Protein AF-A0A971TPA8-F1 (afdb_monomer_lite)

pLDDT: mean 93.73, std 7.63, range [55.59, 98.19]

Foldseek 3Di:
DPDDDDDDQDFDQDDDPVLVVCVVVVHDPVVSVVVSVVVPTDASLRSVVVCVVVVNDDPVCSPVVHDDDDD

Structure (mmCIF, N/CA/C/O backbone):
data_AF-A0A971TPA8-F1
#
_entry.id   AF-A0A971TPA8-F1
#
loop_
_atom_site.group_PDB
_atom_site.id
_atom_site.type_symbol
_atom_site.label_atom_id
_atom_site.label_alt_id
_atom_site.label_comp_id
_atom_site.label_asym_id
_atom_site.label_entity_id
_atom_site.label_seq_id
_atom_site.pdbx_PDB_ins_code
_atom_site.Cartn_x
_atom_site.Cartn_y
_atom_site.Cartn_z
_atom_site.occupancy
_atom_site.B_iso_or_equiv
_atom_site.auth_seq_id
_atom_site.auth_comp_id
_atom_site.auth_asym_id
_atom_site.auth_atom_id
_atom_site.pdbx_PDB_model_num
ATOM 1 N N . THR A 1 1 ? -12.003 -5.902 25.368 1.00 67.00 1 THR A N 1
ATOM 2 C CA . THR A 1 1 ? -11.133 -5.374 24.298 1.00 67.00 1 THR A CA 1
ATOM 3 C C . THR A 1 1 ? -11.859 -4.416 23.371 1.00 67.00 1 THR A C 1
ATOM 5 O O . THR A 1 1 ? -11.192 -3.537 22.867 1.00 67.00 1 THR A O 1
ATOM 8 N N . GLY A 1 2 ? -13.176 -4.531 23.140 1.00 90.12 2 GLY A N 1
ATOM 9 C CA . GLY A 1 2 ? -13.905 -3.635 22.221 1.00 90.12 2 GLY A CA 1
ATOM 10 C C . GLY A 1 2 ? -13.835 -4.058 20.747 1.00 90.12 2 GLY A C 1
ATOM 11 O O . GLY A 1 2 ? -14.621 -3.582 19.942 1.00 90.12 2 GLY A O 1
ATOM 12 N N . TYR A 1 3 ? -12.968 -5.020 20.422 1.00 91.38 3 TYR A N 1
ATOM 13 C CA . TYR A 1 3 ? -12.752 -5.549 19.075 1.00 91.38 3 TYR A CA 1
ATOM 14 C C . TYR A 1 3 ? -13.239 -6.999 18.959 1.00 91.38 3 TYR A C 1
ATOM 16 O O . TYR A 1 3 ? -13.132 -7.773 19.917 1.00 91.38 3 TYR A O 1
ATOM 24 N N . ARG A 1 4 ? -13.726 -7.389 17.774 1.00 90.94 4 ARG A N 1
ATOM 25 C CA . ARG A 1 4 ? -14.082 -8.774 17.432 1.00 90.94 4 ARG A CA 1
ATOM 26 C C . ARG A 1 4 ? -13.621 -9.102 16.014 1.00 90.94 4 ARG A C 1
ATOM 28 O O . ARG A 1 4 ? -14.008 -8.427 15.071 1.00 90.94 4 ARG A O 1
ATOM 35 N N . GLY A 1 5 ? -12.882 -10.200 15.869 1.00 93.81 5 GLY A N 1
ATOM 36 C CA . GLY A 1 5 ? -12.298 -10.596 14.586 1.00 93.81 5 GLY A CA 1
ATOM 37 C C . GLY A 1 5 ? -10.967 -9.894 14.315 1.00 93.81 5 GLY A C 1
ATOM 38 O O . GLY A 1 5 ? -10.402 -9.263 15.205 1.00 93.81 5 GLY A O 1
ATOM 39 N N . ARG A 1 6 ? -10.442 -10.078 13.102 1.00 94.88 6 ARG A N 1
ATOM 40 C CA . ARG A 1 6 ? -9.214 -9.447 12.602 1.00 94.88 6 ARG A CA 1
ATOM 41 C C . ARG A 1 6 ? -9.411 -9.108 11.130 1.00 94.88 6 ARG A C 1
ATOM 43 O O . ARG A 1 6 ? -10.034 -9.892 10.414 1.00 94.88 6 ARG A O 1
ATOM 50 N N . VAL A 1 7 ? -8.851 -7.986 10.700 1.00 93.69 7 VAL A N 1
ATOM 51 C CA . VAL A 1 7 ? -8.813 -7.557 9.299 1.00 93.69 7 VAL A CA 1
ATOM 52 C C . VAL A 1 7 ? -7.350 -7.482 8.878 1.00 93.69 7 VAL A C 1
ATOM 54 O O . VAL A 1 7 ? -6.510 -7.021 9.646 1.00 93.69 7 VAL A O 1
ATOM 57 N N . GLY A 1 8 ? -7.036 -7.995 7.689 1.00 95.12 8 GLY A N 1
ATOM 58 C CA . GLY A 1 8 ? -5.696 -7.895 7.118 1.00 95.12 8 GLY A CA 1
ATOM 59 C C . GLY A 1 8 ? -5.533 -6.584 6.359 1.00 95.12 8 GLY A C 1
ATOM 60 O O . GLY A 1 8 ? -6.385 -6.246 5.542 1.00 95.12 8 GLY A O 1
ATOM 61 N N . LEU A 1 9 ? -4.433 -5.877 6.610 1.00 95.81 9 LEU A N 1
ATOM 62 C CA . LEU A 1 9 ? -3.956 -4.796 5.753 1.00 95.81 9 LEU A CA 1
ATOM 63 C C . LEU A 1 9 ? -2.834 -5.348 4.875 1.00 95.81 9 LEU A C 1
ATOM 65 O O . LEU A 1 9 ? -2.003 -6.125 5.347 1.00 95.81 9 LEU A O 1
ATOM 69 N N . PHE A 1 10 ? -2.819 -4.961 3.604 1.00 95.50 10 PHE A N 1
ATOM 70 C CA . PHE A 1 10 ? -1.869 -5.480 2.624 1.00 95.50 10 PHE A CA 1
ATOM 71 C C . PHE A 1 10 ? -1.155 -4.337 1.922 1.00 95.50 10 PHE A C 1
ATOM 73 O O . PHE A 1 10 ? -1.734 -3.280 1.717 1.00 95.50 10 PHE A O 1
ATOM 80 N N . GLU A 1 11 ? 0.083 -4.569 1.520 1.00 95.06 11 GLU A N 1
ATOM 81 C CA . GLU A 1 11 ? 0.847 -3.700 0.632 1.00 95.06 11 GLU A CA 1
ATOM 82 C C . GLU A 1 11 ? 1.391 -4.603 -0.469 1.00 95.06 11 GLU A C 1
ATOM 84 O O . GLU A 1 11 ? 2.164 -5.526 -0.206 1.00 95.06 11 GLU A O 1
ATOM 89 N N . ILE A 1 12 ? 0.881 -4.422 -1.688 1.00 95.50 12 ILE A N 1
ATOM 90 C CA . ILE A 1 12 ? 1.111 -5.361 -2.787 1.00 95.50 12 ILE A CA 1
ATOM 91 C C . ILE A 1 12 ? 1.920 -4.667 -3.872 1.00 95.50 12 ILE A C 1
ATOM 93 O O . ILE A 1 12 ? 1.409 -3.849 -4.635 1.00 95.50 12 ILE A O 1
ATOM 97 N N . MET A 1 13 ? 3.191 -5.046 -3.958 1.00 95.25 13 MET A N 1
ATOM 98 C CA . MET A 1 13 ? 4.107 -4.590 -4.993 1.00 95.25 13 MET A CA 1
ATOM 99 C C . MET A 1 13 ? 4.023 -5.508 -6.217 1.00 95.25 13 MET A C 1
ATOM 101 O O . MET A 1 13 ? 4.511 -6.639 -6.193 1.00 95.25 13 MET A O 1
ATOM 105 N N . ALA A 1 14 ? 3.422 -5.029 -7.305 1.00 94.56 14 ALA A N 1
ATOM 106 C CA . ALA A 1 14 ? 3.379 -5.775 -8.559 1.00 94.56 14 ALA A CA 1
ATOM 107 C C . ALA A 1 14 ? 4.753 -5.777 -9.255 1.00 94.56 14 ALA A C 1
ATOM 109 O O . ALA A 1 14 ? 5.371 -4.729 -9.446 1.00 94.56 14 ALA A O 1
ATOM 110 N N . LEU A 1 15 ? 5.222 -6.954 -9.681 1.00 96.06 15 LEU A N 1
ATOM 111 C CA . LEU A 1 15 ? 6.483 -7.088 -10.413 1.00 9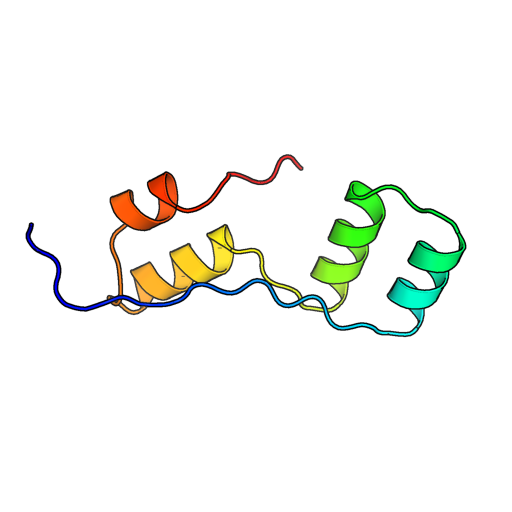6.06 15 LEU A CA 1
ATOM 112 C C . LEU A 1 15 ? 6.278 -6.788 -11.907 1.00 96.06 15 LEU A C 1
ATOM 114 O O . LEU A 1 15 ? 6.029 -7.693 -12.704 1.00 96.06 15 LEU A O 1
ATOM 118 N N . ASN A 1 16 ? 6.386 -5.514 -12.278 1.00 96.19 16 ASN A N 1
ATOM 119 C CA . ASN A 1 16 ? 6.405 -5.068 -13.673 1.00 96.19 16 ASN A CA 1
ATOM 120 C C . ASN A 1 16 ? 7.848 -5.000 -14.231 1.00 96.19 16 ASN A C 1
ATOM 122 O O . ASN A 1 16 ? 8.817 -5.331 -13.540 1.00 96.19 16 ASN A O 1
ATOM 126 N N . ASP A 1 17 ? 7.999 -4.590 -15.493 1.00 97.62 17 ASP A N 1
ATOM 127 C CA . ASP A 1 17 ? 9.312 -4.532 -16.148 1.00 97.62 17 ASP A CA 1
ATOM 128 C C . ASP A 1 17 ? 10.245 -3.473 -15.536 1.00 97.62 17 ASP A C 1
ATOM 130 O O . ASP A 1 17 ? 11.438 -3.736 -15.390 1.00 97.62 17 ASP A O 1
ATOM 134 N N . GLU A 1 18 ? 9.715 -2.322 -15.102 1.00 97.06 18 GLU A N 1
ATOM 135 C CA . GLU A 1 18 ? 10.488 -1.283 -14.401 1.00 97.06 18 GLU A CA 1
ATOM 136 C C . GLU A 1 18 ? 11.035 -1.806 -13.066 1.00 97.06 18 GLU A C 1
ATOM 138 O O . GLU A 1 18 ? 12.223 -1.670 -12.775 1.00 97.06 18 GLU A O 1
ATOM 143 N N . MET A 1 19 ? 10.197 -2.484 -12.281 1.00 97.75 19 MET A N 1
ATOM 144 C CA . MET A 1 19 ? 10.601 -3.110 -11.025 1.00 97.75 19 MET A CA 1
ATOM 145 C C . MET A 1 19 ? 11.682 -4.165 -11.253 1.00 97.75 19 MET A C 1
ATOM 147 O O . MET A 1 19 ? 12.650 -4.227 -10.495 1.00 97.75 19 MET A O 1
ATOM 151 N N . ARG A 1 20 ? 11.551 -4.977 -12.311 1.00 97.88 20 ARG A N 1
ATOM 152 C CA . ARG A 1 20 ? 12.556 -5.987 -12.660 1.00 97.88 20 ARG A CA 1
ATOM 153 C C . ARG A 1 20 ? 13.899 -5.336 -12.994 1.00 97.88 20 ARG A C 1
ATOM 155 O O . ARG A 1 20 ? 14.920 -5.789 -12.488 1.00 97.88 20 ARG A O 1
ATOM 162 N N . ASP A 1 21 ? 13.903 -4.269 -13.788 1.00 98.12 21 ASP A N 1
ATOM 163 C CA . ASP A 1 21 ? 15.119 -3.522 -14.132 1.00 98.12 21 ASP A CA 1
ATOM 164 C C . ASP A 1 21 ? 15.781 -2.891 -12.894 1.00 98.12 21 ASP A C 1
ATOM 166 O O . ASP A 1 21 ? 16.987 -3.043 -12.687 1.00 98.12 21 ASP A O 1
ATOM 170 N N . LEU A 1 22 ? 14.996 -2.263 -12.013 1.00 98.00 22 LEU A N 1
ATOM 171 C CA . LEU A 1 22 ? 15.500 -1.681 -10.765 1.00 98.00 22 LEU A CA 1
ATOM 172 C C . LEU A 1 22 ? 16.107 -2.735 -9.829 1.00 98.00 22 LEU A C 1
ATOM 174 O O . LEU A 1 22 ? 17.157 -2.490 -9.230 1.00 98.00 22 LEU A O 1
ATOM 178 N N . ILE A 1 23 ? 15.488 -3.915 -9.731 1.00 97.69 23 ILE A N 1
ATOM 179 C CA . ILE A 1 23 ? 16.026 -5.043 -8.960 1.00 97.69 23 ILE A CA 1
ATOM 180 C C . ILE A 1 23 ? 17.361 -5.507 -9.553 1.00 97.69 23 ILE A C 1
ATOM 182 O O . ILE A 1 23 ? 18.334 -5.653 -8.814 1.00 97.69 23 ILE A O 1
ATOM 186 N N . MET A 1 24 ? 17.437 -5.686 -10.876 1.00 98.19 24 MET A N 1
ATOM 187 C CA . MET A 1 24 ? 18.667 -6.108 -11.562 1.00 98.19 24 MET A CA 1
ATOM 188 C C . MET A 1 24 ? 19.808 -5.095 -11.410 1.00 98.19 24 MET A C 1
ATOM 190 O O . MET A 1 24 ? 20.977 -5.472 -11.415 1.00 98.19 24 MET A O 1
ATOM 194 N N . LYS A 1 25 ? 19.477 -3.813 -11.239 1.00 98.00 25 LYS A N 1
ATOM 195 C CA . LYS A 1 25 ? 20.434 -2.728 -10.984 1.00 98.00 25 LYS A CA 1
ATOM 196 C C . LYS A 1 25 ? 20.804 -2.557 -9.509 1.00 98.00 25 LYS A C 1
ATOM 198 O O . LYS A 1 25 ? 21.544 -1.629 -9.194 1.00 98.00 25 LYS A O 1
ATOM 203 N N . HIS A 1 26 ? 20.302 -3.407 -8.610 1.00 97.25 26 HIS A N 1
ATOM 204 C CA . HIS A 1 26 ? 20.481 -3.271 -7.161 1.00 97.25 26 HIS A CA 1
AT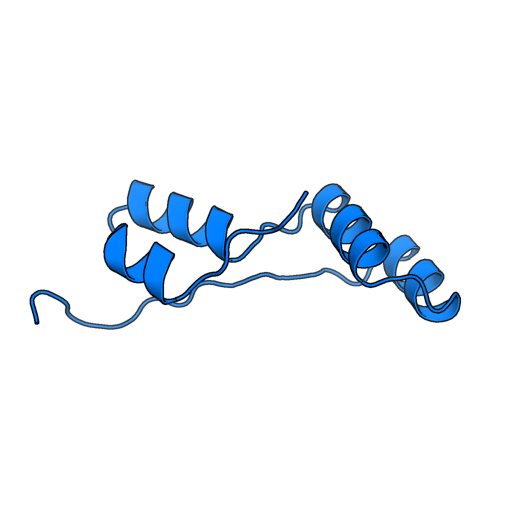OM 205 C C . HIS A 1 26 ? 20.088 -1.876 -6.642 1.00 97.25 26 HIS A C 1
ATOM 207 O O . HIS A 1 26 ? 20.785 -1.282 -5.817 1.00 97.25 26 HIS A O 1
ATOM 213 N N . ALA A 1 27 ? 18.976 -1.332 -7.149 1.00 97.88 27 ALA A N 1
ATOM 214 C CA . ALA A 1 27 ? 18.478 -0.030 -6.728 1.00 97.88 27 ALA A CA 1
ATOM 215 C C . ALA A 1 27 ? 18.178 0.006 -5.220 1.00 97.88 2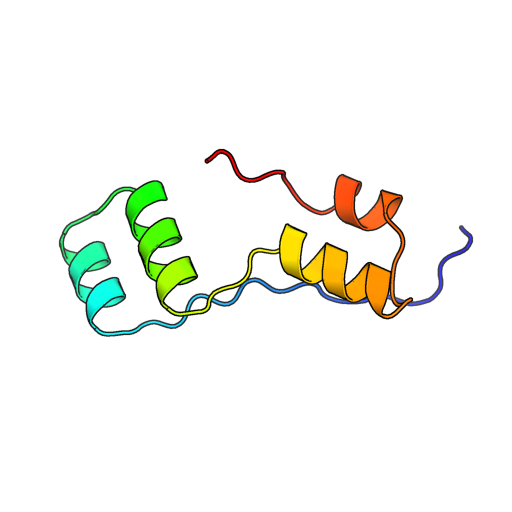7 ALA A C 1
ATOM 217 O O . ALA A 1 27 ? 17.862 -1.009 -4.595 1.00 97.88 27 ALA A O 1
ATOM 218 N N . SER A 1 28 ? 18.245 1.203 -4.630 1.00 97.50 28 SER A N 1
ATOM 219 C CA . SER A 1 28 ? 17.891 1.388 -3.224 1.00 97.50 28 SER A CA 1
ATOM 220 C C . SER A 1 28 ? 16.416 1.065 -2.974 1.00 97.50 28 SER A C 1
ATOM 222 O O . SER A 1 28 ? 15.560 1.211 -3.850 1.00 97.50 28 SER A O 1
ATOM 224 N N . THR A 1 29 ? 16.093 0.684 -1.740 1.00 93.94 29 THR A N 1
ATOM 225 C CA . THR A 1 29 ? 14.709 0.414 -1.322 1.00 93.94 29 THR A CA 1
ATOM 226 C C . THR A 1 29 ? 13.797 1.626 -1.515 1.00 93.94 29 THR A C 1
ATOM 228 O O . THR A 1 29 ? 12.639 1.458 -1.881 1.00 93.94 29 THR A O 1
ATOM 231 N N . ALA A 1 30 ? 14.322 2.844 -1.344 1.00 94.00 30 ALA A N 1
ATOM 232 C CA . ALA A 1 30 ? 13.597 4.083 -1.619 1.00 94.00 30 ALA A CA 1
ATOM 233 C C . ALA A 1 30 ? 13.206 4.211 -3.102 1.00 94.00 30 ALA A C 1
ATOM 235 O O . ALA A 1 30 ? 12.064 4.544 -3.413 1.00 94.00 30 ALA A O 1
ATOM 236 N N . LEU A 1 31 ? 14.122 3.894 -4.026 1.00 96.00 31 LEU A N 1
ATOM 237 C CA . LEU A 1 31 ? 13.824 3.916 -5.461 1.00 96.00 31 LEU A CA 1
ATOM 238 C C . LEU A 1 31 ? 12.798 2.845 -5.841 1.00 96.00 31 LEU A C 1
ATOM 240 O O . LEU A 1 31 ? 11.849 3.150 -6.562 1.00 96.00 31 LEU A O 1
ATOM 244 N N . LEU A 1 32 ? 12.949 1.626 -5.313 1.00 96.50 32 LEU A N 1
ATOM 245 C CA . LEU A 1 32 ? 11.993 0.535 -5.527 1.00 96.50 32 LEU A CA 1
ATOM 246 C C . LEU A 1 32 ? 10.594 0.904 -5.017 1.00 96.50 32 LEU A C 1
ATOM 248 O O . LEU A 1 32 ? 9.616 0.728 -5.738 1.00 96.50 32 LEU A O 1
ATOM 252 N N . ARG A 1 33 ? 10.496 1.476 -3.811 1.00 93.62 33 ARG A N 1
ATOM 253 C CA . ARG A 1 33 ? 9.222 1.921 -3.230 1.00 93.62 33 ARG A CA 1
ATOM 254 C C . ARG A 1 33 ? 8.569 3.009 -4.075 1.00 93.62 33 ARG A C 1
ATOM 256 O O . ARG A 1 33 ? 7.380 2.923 -4.365 1.00 93.62 33 ARG A O 1
ATOM 263 N N . ASN A 1 34 ? 9.336 4.006 -4.508 1.00 94.31 34 ASN A N 1
ATOM 264 C CA . ASN A 1 34 ? 8.814 5.090 -5.339 1.00 94.31 34 ASN A CA 1
ATOM 265 C C . ASN A 1 34 ? 8.281 4.579 -6.683 1.00 94.31 34 ASN A C 1
ATOM 267 O O . ASN A 1 34 ? 7.214 5.013 -7.117 1.00 94.31 34 ASN A O 1
ATOM 271 N N . ALA A 1 35 ? 8.986 3.648 -7.329 1.00 96.06 35 ALA A N 1
ATOM 272 C CA . ALA A 1 35 ? 8.512 3.009 -8.555 1.00 96.06 35 ALA A CA 1
ATOM 273 C C . ALA A 1 35 ? 7.246 2.173 -8.305 1.00 96.06 35 ALA A C 1
ATOM 275 O O . ALA A 1 35 ? 6.260 2.314 -9.029 1.00 96.06 35 ALA A O 1
ATOM 276 N N . ALA A 1 36 ? 7.217 1.387 -7.227 1.00 96.38 36 ALA A N 1
ATOM 277 C CA . ALA A 1 36 ? 6.050 0.601 -6.844 1.00 96.38 36 ALA A CA 1
ATOM 278 C C . ALA A 1 36 ? 4.811 1.476 -6.587 1.00 96.38 36 ALA A C 1
ATOM 280 O O . ALA A 1 36 ? 3.731 1.173 -7.095 1.00 96.38 36 ALA A O 1
ATOM 281 N N . ARG A 1 37 ? 4.957 2.598 -5.865 1.00 94.88 37 ARG A N 1
ATOM 282 C CA . ARG A 1 37 ? 3.856 3.545 -5.611 1.00 94.88 37 ARG A CA 1
ATOM 283 C C . ARG A 1 37 ? 3.353 4.196 -6.895 1.00 94.88 37 ARG A C 1
ATOM 285 O O . ARG A 1 37 ? 2.146 4.284 -7.100 1.00 94.88 37 ARG A O 1
ATOM 292 N N . LYS A 1 38 ? 4.253 4.576 -7.810 1.00 94.94 38 LYS A N 1
ATOM 293 C CA . LYS A 1 38 ? 3.870 5.067 -9.149 1.00 94.94 38 LYS A CA 1
ATOM 294 C C . LYS A 1 38 ? 3.115 4.017 -9.965 1.00 94.94 38 LYS A C 1
ATOM 296 O O . LYS A 1 38 ? 2.224 4.376 -10.727 1.00 94.94 38 LYS A O 1
ATOM 301 N N . ALA A 1 39 ? 3.442 2.741 -9.782 1.00 95.56 39 ALA A N 1
ATOM 302 C CA . ALA A 1 39 ? 2.760 1.615 -10.413 1.00 95.56 39 ALA A CA 1
ATOM 303 C C . ALA A 1 39 ? 1.439 1.213 -9.719 1.00 95.56 39 ALA A C 1
ATOM 305 O O . ALA A 1 39 ? 0.827 0.222 -10.116 1.00 95.56 39 ALA A O 1
ATOM 306 N N . GLY A 1 40 ? 0.986 1.970 -8.712 1.00 95.38 40 GLY A N 1
ATOM 307 C CA . GLY A 1 40 ? -0.299 1.763 -8.040 1.00 95.38 40 GLY A CA 1
ATOM 308 C C . GLY A 1 40 ? -0.232 0.970 -6.734 1.00 95.38 40 GLY A C 1
ATOM 309 O O . GLY A 1 40 ? -1.279 0.608 -6.203 1.00 95.38 40 GLY A O 1
ATOM 310 N N . MET A 1 41 ? 0.960 0.698 -6.193 1.00 96.38 41 MET A N 1
ATOM 311 C CA . MET A 1 41 ? 1.079 0.140 -4.846 1.00 96.38 41 MET A CA 1
ATOM 312 C C . MET A 1 41 ? 0.640 1.175 -3.804 1.00 96.38 41 MET A C 1
ATOM 314 O O . MET A 1 41 ? 1.198 2.270 -3.737 1.00 96.38 41 MET A O 1
ATOM 318 N N . SER A 1 42 ? -0.310 0.797 -2.953 1.00 95.56 42 SER A N 1
ATOM 319 C CA . SER A 1 42 ? -0.661 1.540 -1.740 1.00 95.56 42 SER A CA 1
ATOM 320 C C . SER A 1 42 ? 0.036 0.927 -0.533 1.00 95.56 42 SER A C 1
ATOM 322 O O . SER A 1 42 ? 0.065 -0.298 -0.386 1.00 95.56 42 SER A O 1
ATOM 324 N N . SER A 1 43 ? 0.582 1.783 0.323 1.00 94.88 43 SER A N 1
ATOM 325 C CA . SER A 1 43 ? 1.243 1.387 1.566 1.00 94.88 43 SER A CA 1
ATOM 326 C C . SER A 1 43 ? 0.261 0.790 2.576 1.00 94.88 43 SER A C 1
ATOM 328 O O . SER A 1 43 ? -0.948 1.054 2.540 1.00 94.88 43 SER A O 1
ATOM 330 N N . LEU A 1 44 ? 0.787 0.048 3.554 1.00 95.62 44 LEU A N 1
ATOM 331 C CA . LEU A 1 44 ? -0.011 -0.455 4.680 1.00 95.62 44 LEU A CA 1
ATOM 332 C C . LEU A 1 44 ? -0.766 0.661 5.417 1.00 95.62 44 LEU A C 1
ATOM 334 O O . LEU A 1 44 ? -1.923 0.474 5.794 1.00 95.62 44 LEU A O 1
ATOM 338 N N . ARG A 1 45 ? -0.130 1.824 5.614 1.00 95.38 45 ARG A N 1
ATOM 339 C CA . ARG A 1 45 ? -0.749 2.966 6.300 1.00 95.38 45 ARG A CA 1
ATOM 340 C C . ARG A 1 45 ? -1.912 3.535 5.491 1.00 95.38 45 ARG A C 1
ATOM 342 O O . ARG A 1 45 ? -2.960 3.798 6.070 1.00 95.38 45 ARG A O 1
ATOM 349 N N . GLU A 1 46 ? -1.753 3.706 4.180 1.00 95.62 46 GLU A N 1
ATOM 350 C CA . GLU A 1 46 ? -2.826 4.195 3.302 1.00 95.62 46 GLU A CA 1
ATOM 351 C C . GLU A 1 46 ? -4.020 3.237 3.290 1.00 95.62 46 GLU A C 1
ATOM 353 O O . GLU A 1 46 ? -5.158 3.668 3.475 1.00 95.62 46 GLU A O 1
ATOM 358 N N . ASN A 1 47 ? -3.763 1.933 3.174 1.00 97.00 47 ASN A N 1
ATOM 359 C CA . ASN A 1 47 ? -4.821 0.924 3.226 1.00 97.00 47 ASN A CA 1
ATOM 360 C C . ASN A 1 47 ? -5.480 0.848 4.612 1.00 97.00 47 ASN A C 1
ATOM 362 O O . ASN A 1 47 ? -6.689 0.649 4.710 1.00 97.00 47 ASN A O 1
ATOM 366 N N . GLY A 1 48 ? -4.725 1.082 5.687 1.00 96.88 48 GLY A N 1
ATOM 367 C CA . GLY A 1 48 ? -5.274 1.231 7.034 1.00 96.88 48 GLY A CA 1
ATOM 368 C C . GLY A 1 48 ? -6.207 2.435 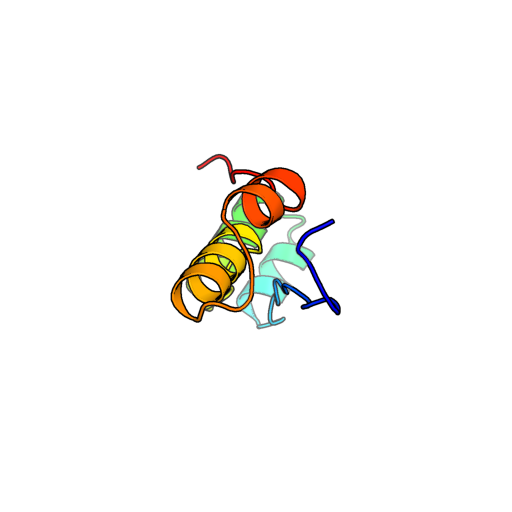7.163 1.00 96.88 48 GLY A C 1
ATOM 369 O O . GLY A 1 48 ? -7.285 2.313 7.738 1.00 96.88 48 GLY A O 1
ATOM 370 N N . LEU A 1 49 ? -5.842 3.584 6.588 1.00 96.31 49 LEU A N 1
ATOM 371 C CA . LEU A 1 49 ? -6.706 4.769 6.571 1.00 96.31 49 LEU A CA 1
ATOM 372 C C . LEU A 1 49 ? -8.008 4.517 5.801 1.00 96.31 49 LEU A C 1
ATOM 374 O O . LEU A 1 49 ? -9.072 4.936 6.260 1.00 96.31 49 LEU A O 1
ATOM 378 N N . LEU A 1 50 ? -7.945 3.790 4.683 1.00 96.94 50 LEU A N 1
ATOM 379 C CA . LEU A 1 50 ? -9.143 3.370 3.956 1.00 96.94 50 LEU A CA 1
ATOM 380 C C . LEU A 1 50 ? -10.012 2.425 4.802 1.00 96.94 50 LEU A C 1
ATOM 382 O O . LEU A 1 50 ? -11.216 2.635 4.906 1.00 96.94 50 LEU A O 1
ATOM 386 N N . ALA A 1 51 ? -9.411 1.454 5.493 1.00 96.88 51 ALA A N 1
ATOM 387 C CA 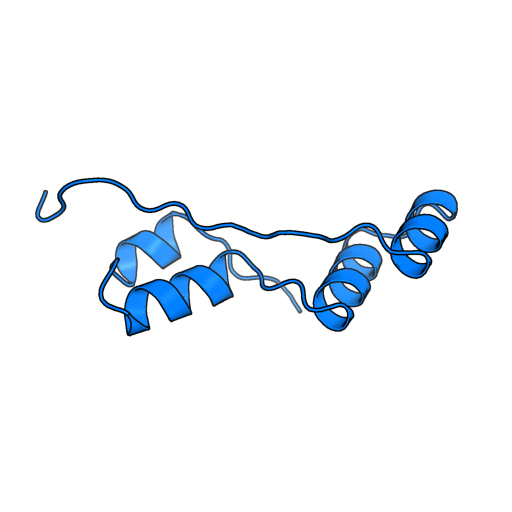. ALA A 1 51 ? -10.139 0.547 6.381 1.00 96.88 51 ALA A CA 1
ATOM 388 C C . ALA A 1 51 ? -10.809 1.272 7.567 1.00 96.88 51 ALA A C 1
ATOM 390 O O . ALA A 1 51 ? -11.881 0.861 8.013 1.00 96.88 51 ALA A O 1
ATOM 391 N N . ILE A 1 52 ? -10.214 2.361 8.073 1.00 96.94 52 ILE A N 1
ATOM 392 C CA . ILE A 1 52 ? -10.862 3.241 9.063 1.00 96.94 52 ILE A CA 1
ATOM 393 C C . ILE A 1 52 ? -12.071 3.931 8.438 1.00 96.94 52 ILE A C 1
ATOM 395 O O . ILE A 1 52 ? -13.143 3.945 9.039 1.00 96.94 52 ILE A O 1
ATOM 399 N N . TYR A 1 53 ? -11.905 4.497 7.240 1.00 97.38 53 TYR A N 1
ATOM 400 C CA . TYR A 1 53 ? -12.987 5.164 6.519 1.00 97.38 53 TYR A CA 1
ATOM 401 C C . TYR A 1 53 ? -14.173 4.219 6.252 1.00 97.38 53 TYR A C 1
ATOM 403 O O . TYR A 1 53 ? -15.326 4.621 6.385 1.00 97.38 53 TYR A O 1
ATOM 411 N N . GLU A 1 54 ? -13.895 2.947 5.965 1.00 97.06 54 GLU A N 1
ATOM 412 C CA . GLU A 1 54 ? -14.893 1.886 5.783 1.00 97.06 54 GLU A CA 1
ATOM 413 C C . GLU A 1 54 ? -15.480 1.343 7.103 1.00 97.06 54 GLU A C 1
ATOM 415 O O . GLU A 1 54 ? -16.401 0.527 7.084 1.00 97.06 54 GLU A O 1
ATOM 420 N N . GLY A 1 55 ? -14.974 1.784 8.261 1.00 95.62 55 GLY A N 1
ATOM 421 C CA . GLY A 1 55 ? -15.453 1.364 9.581 1.00 95.62 55 GLY A CA 1
ATOM 422 C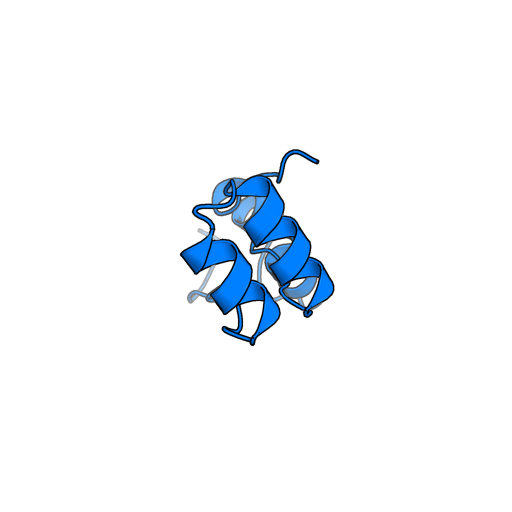 C . GLY A 1 55 ? -15.009 -0.041 10.008 1.00 95.62 55 GLY A C 1
ATOM 423 O O . GLY A 1 55 ? -15.629 -0.638 10.888 1.00 95.62 55 GLY A O 1
ATOM 424 N N . LEU A 1 56 ? -13.953 -0.585 9.396 1.00 96.44 56 LEU A N 1
ATOM 425 C CA . LEU A 1 56 ? -13.448 -1.939 9.659 1.00 96.44 56 LEU A CA 1
ATOM 426 C C . LEU A 1 56 ? -12.452 -2.004 10.825 1.00 96.44 56 LEU A C 1
ATOM 428 O O . LEU A 1 56 ? -12.271 -3.063 11.427 1.00 96.44 56 LEU A O 1
ATOM 432 N N . THR A 1 57 ? -11.783 -0.893 11.129 1.00 96.44 57 THR A N 1
ATOM 433 C CA . THR A 1 57 ? -10.781 -0.791 12.197 1.00 96.44 57 THR A CA 1
ATOM 434 C C . THR A 1 57 ? -10.758 0.619 12.795 1.00 96.44 57 THR A C 1
ATOM 436 O O . THR A 1 57 ? -11.494 1.502 12.353 1.00 96.44 57 THR A O 1
ATOM 439 N N . THR A 1 58 ? -9.929 0.840 13.813 1.00 96.19 58 THR A N 1
ATOM 440 C CA . THR A 1 58 ? -9.764 2.135 14.482 1.00 96.19 58 THR A CA 1
ATOM 441 C C . THR A 1 58 ? -8.416 2.774 14.161 1.00 96.19 58 THR A C 1
ATOM 443 O O . THR A 1 58 ? -7.472 2.115 13.718 1.00 96.19 58 THR A O 1
ATOM 446 N N . ILE A 1 59 ? -8.313 4.084 14.398 1.00 95.56 59 ILE A N 1
ATOM 447 C CA . ILE A 1 59 ? -7.062 4.822 14.202 1.00 95.56 59 ILE A CA 1
ATOM 448 C C . ILE A 1 59 ? -5.950 4.308 15.120 1.00 95.56 59 ILE A C 1
ATOM 450 O O . ILE A 1 59 ? -4.794 4.245 14.705 1.00 95.56 59 ILE A O 1
ATOM 454 N N . GLU A 1 60 ? -6.292 3.878 16.335 1.00 95.38 60 GLU A N 1
ATOM 455 C CA . GLU A 1 60 ? -5.342 3.332 17.300 1.00 95.38 60 GLU A CA 1
ATOM 456 C C . GLU A 1 60 ? -4.711 2.027 16.809 1.00 95.38 60 GLU A C 1
ATOM 458 O O . GLU A 1 60 ? -3.503 1.849 16.961 1.00 95.38 60 GLU A O 1
ATOM 463 N N . GLU A 1 61 ? -5.499 1.136 16.198 1.00 95.00 61 GLU A N 1
ATOM 464 C CA . GLU A 1 61 ? -4.990 -0.111 15.617 1.00 95.00 61 GLU A CA 1
ATOM 465 C C . GLU A 1 61 ? -4.098 0.185 14.406 1.00 95.00 61 GLU A C 1
ATOM 467 O O . GLU A 1 61 ? -2.988 -0.329 14.318 1.00 95.00 61 GLU A O 1
ATOM 472 N N . VAL A 1 62 ? -4.510 1.084 13.506 1.00 96.12 62 VAL A N 1
ATOM 473 C CA . VAL A 1 62 ? -3.698 1.421 12.322 1.00 96.12 62 VAL A CA 1
ATOM 474 C C . VAL A 1 62 ? -2.371 2.063 12.712 1.00 96.12 62 VAL A C 1
ATOM 476 O O . VAL A 1 62 ? -1.337 1.709 12.151 1.00 96.12 62 VAL A O 1
ATOM 479 N N . VAL A 1 63 ? -2.359 2.988 13.673 1.00 95.25 63 VAL A N 1
ATOM 480 C CA . VAL A 1 63 ? -1.114 3.627 14.129 1.00 95.25 63 VAL A CA 1
ATOM 481 C C . VAL A 1 63 ? -0.196 2.633 14.839 1.00 95.25 63 VAL A C 1
ATOM 483 O O . VAL A 1 63 ? 1.019 2.745 14.704 1.00 95.25 63 VAL A O 1
ATOM 486 N N . ARG A 1 64 ? -0.759 1.670 15.577 1.00 94.19 64 ARG A N 1
ATOM 487 C CA . ARG A 1 64 ? 0.005 0.630 16.273 1.00 94.19 64 ARG A CA 1
ATOM 488 C C . ARG A 1 64 ? 0.624 -0.381 15.312 1.00 94.19 64 ARG A C 1
ATOM 490 O O . ARG A 1 64 ? 1.777 -0.754 15.497 1.00 94.19 64 ARG A O 1
ATOM 497 N N . GLU A 1 65 ? -0.135 -0.809 14.310 1.00 95.19 65 GLU A N 1
ATOM 498 C CA . GLU A 1 65 ? 0.230 -1.935 13.444 1.00 95.19 65 GLU A CA 1
ATOM 499 C C . GLU A 1 65 ? 0.896 -1.503 12.124 1.00 95.19 65 GLU A C 1
ATOM 501 O O . GLU A 1 65 ? 1.318 -2.348 11.336 1.00 95.19 65 GLU A O 1
ATOM 506 N N . THR A 1 66 ? 1.016 -0.198 11.851 1.00 95.12 66 THR A N 1
ATOM 507 C CA . THR A 1 66 ? 1.669 0.314 10.633 1.00 95.12 66 THR A CA 1
ATOM 508 C C . THR A 1 66 ? 2.645 1.448 10.942 1.00 95.12 66 THR A C 1
ATOM 510 O O . THR A 1 66 ? 2.449 2.217 11.881 1.00 95.12 66 THR A O 1
ATOM 513 N N . ILE A 1 67 ? 3.678 1.613 10.115 1.00 90.50 67 ILE A N 1
ATOM 514 C CA . ILE A 1 67 ? 4.671 2.691 10.245 1.00 90.50 67 ILE A CA 1
ATOM 515 C C . ILE A 1 67 ? 4.307 3.902 9.379 1.00 90.50 67 ILE A C 1
ATOM 517 O O . ILE A 1 67 ? 3.601 3.775 8.379 1.00 90.50 67 ILE A O 1
ATOM 521 N N . VAL A 1 68 ? 4.780 5.086 9.771 1.00 82.75 68 VAL A N 1
ATOM 522 C CA . VAL A 1 68 ? 4.743 6.265 8.896 1.00 82.75 68 VAL A CA 1
ATOM 523 C C . VAL A 1 68 ? 5.887 6.122 7.900 1.00 82.75 68 VAL A C 1
ATOM 525 O O . VAL A 1 68 ? 7.029 5.930 8.311 1.00 82.75 68 VAL A O 1
ATOM 528 N N . GLU A 1 69 ? 5.586 6.181 6.605 1.00 71.50 69 GLU A N 1
ATOM 529 C CA . GLU A 1 69 ? 6.637 6.194 5.592 1.00 71.50 69 GLU A CA 1
ATOM 530 C C . GLU A 1 69 ? 7.354 7.548 5.604 1.00 71.50 69 GLU A C 1
ATOM 532 O O . GLU A 1 69 ? 6.711 8.598 5.548 1.00 71.50 69 GLU A O 1
ATOM 537 N N . GLU A 1 70 ? 8.683 7.520 5.683 1.00 63.66 70 GLU A N 1
ATOM 538 C CA . GLU A 1 70 ? 9.515 8.701 5.455 1.00 63.66 70 GLU A CA 1
ATOM 539 C C . GLU A 1 70 ? 9.535 9.006 3.948 1.00 63.66 70 GLU A C 1
ATOM 541 O O . GLU A 1 70 ? 9.722 8.096 3.133 1.00 63.66 70 GLU A O 1
ATOM 546 N N . ALA A 1 71 ? 9.274 10.271 3.599 1.00 55.59 71 ALA A N 1
ATOM 547 C CA . ALA A 1 71 ? 9.243 10.775 2.224 1.00 55.59 71 ALA A CA 1
ATOM 548 C C . ALA A 1 71 ? 10.647 10.930 1.622 1.00 55.59 71 ALA A C 1
ATOM 550 O O . ALA A 1 71 ? 11.563 11.353 2.365 1.00 55.59 71 ALA A O 1
#

Sequence (71 aa):
TGYRGRVGLFEIMALNDEMRDLIMKHASTALLRNAARKAGMSSLRENGLLAIYEGLTTIEEVVRETIVEEA

Radius of gyration: 14.84 Å; chains: 1; bounding box: 36×21×40 Å

Secondary structure (DSSP, 8-state):
----S-----------HHHHHHHHTT--HHHHHHHHHHTTPPPHHHHHHHHHHTTSS-HHHHHHHSPPPP-